Protein AF-A0A7K0DE30-F1 (afdb_monomer_lite)

Foldseek 3Di:
DVVVCQLPPPVDLLSQLVNLLVVLLVLVVQLVVQVCQQPVDPPRDNVSNVVSVVSNVVSLVSNLVSLVVLCVVLVDDPVLSVQSNVCSVDHSSSVVSSVVCQDVCSSPPSHDD

Sequence (113 aa):
MERMGEIFDVSTLAKRVRLFGILEVGGWVLLFIGMYFKHGVTPPVEWPLMVFGMVHGLIFVAYAFSLLMAWREFEWPARTILLGLVSSVIPFTSFFFERWAIRSGQLGELSPA

pLDDT: mean 89.43, std 11.1, range [48.97, 96.81]

Radius of gyration: 15.81 Å; chains: 1; bounding box: 36×26×43 Å

Organism: NCBI:txid2585198

Secondary structure (DSSP, 8-state):
-HHHHHHT--SSHHHHHHHHHHHHHHHHHHHHHHHHHHHSSSS---HHHHHHHHHHHHHHHHHHHHHHHHHHHTT--HHHHHHHHHHTTSTTHHHHHHHHHHHTTTTGGGS--

InterPro domains:
  IPR023845 Domain of unknown function DUF3817, transmembrane [PF12823] (15-101)
  IPR023845 Domain of unknown function DUF3817, transmembrane [TIGR03954] (18-101)

Structure (mmCIF, N/CA/C/O backbone):
data_AF-A0A7K0DE30-F1
#
_entry.id   AF-A0A7K0DE30-F1
#
loop_
_atom_site.group_PDB
_atom_site.id
_atom_site.type_symbol
_atom_site.label_atom_id
_atom_site.label_alt_id
_atom_site.label_comp_id
_atom_site.label_asym_id
_atom_site.label_entity_id
_atom_site.label_seq_id
_atom_site.pdbx_PDB_ins_code
_atom_site.Cartn_x
_atom_site.Cartn_y
_atom_site.Cartn_z
_atom_site.occupancy
_atom_site.B_iso_or_equiv
_atom_site.auth_seq_id
_atom_site.auth_comp_id
_atom_site.auth_asym_id
_atom_site.auth_atom_id
_atom_site.pdbx_PDB_model_num
ATOM 1 N N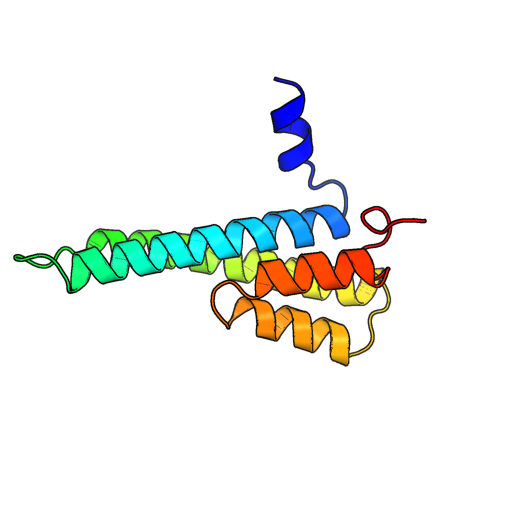 . MET A 1 1 ? 14.103 14.892 12.257 1.00 48.97 1 MET A N 1
ATOM 2 C CA . MET A 1 1 ? 14.432 13.491 12.599 1.00 48.97 1 MET A CA 1
ATOM 3 C C . MET A 1 1 ? 13.245 12.768 13.248 1.00 48.97 1 MET A C 1
ATOM 5 O O . MET A 1 1 ? 13.066 11.596 12.962 1.00 48.97 1 MET A O 1
ATOM 9 N N . GLU A 1 2 ? 12.366 13.460 13.990 1.00 51.75 2 GLU A N 1
ATOM 10 C CA . GLU A 1 2 ? 11.132 12.887 14.582 1.00 51.75 2 GLU A CA 1
ATOM 11 C C . GLU A 1 2 ? 10.128 12.313 13.560 1.00 51.75 2 GLU A C 1
ATOM 13 O O . GLU A 1 2 ? 9.559 11.253 13.780 1.00 51.75 2 GLU A O 1
ATOM 18 N N . ARG A 1 3 ? 9.974 12.941 12.385 1.00 53.81 3 ARG A N 1
ATOM 19 C CA . ARG A 1 3 ? 8.986 12.529 11.364 1.00 53.81 3 ARG A CA 1
ATOM 20 C C . ARG A 1 3 ? 9.290 11.194 10.668 1.00 53.81 3 ARG A C 1
ATOM 22 O O . ARG A 1 3 ? 8.391 10.586 10.107 1.00 53.81 3 ARG A O 1
ATOM 29 N N . MET A 1 4 ? 10.546 10.739 10.673 1.00 49.75 4 MET A N 1
ATOM 30 C CA . MET A 1 4 ? 10.901 9.422 10.119 1.00 49.75 4 MET A CA 1
ATOM 31 C C . MET A 1 4 ? 10.537 8.292 11.089 1.00 49.75 4 MET A C 1
ATOM 33 O O . MET A 1 4 ? 10.243 7.191 10.636 1.00 49.75 4 MET A O 1
ATOM 37 N N . GLY A 1 5 ? 10.511 8.570 12.398 1.00 51.94 5 GLY A N 1
ATOM 38 C CA . GLY A 1 5 ? 10.141 7.591 13.421 1.00 51.94 5 GLY A CA 1
ATOM 39 C C . GLY A 1 5 ? 8.678 7.160 13.336 1.00 51.94 5 GLY A C 1
ATOM 40 O O . GLY A 1 5 ? 8.392 5.987 13.532 1.00 51.94 5 GLY A O 1
ATOM 41 N N . GLU A 1 6 ? 7.769 8.064 12.955 1.00 59.69 6 GLU A N 1
ATOM 42 C CA . GLU A 1 6 ? 6.341 7.739 12.799 1.00 59.69 6 GLU A CA 1
ATOM 43 C C . GLU A 1 6 ? 6.045 6.805 11.617 1.00 59.69 6 GLU A C 1
ATOM 45 O O . GLU A 1 6 ? 5.139 5.982 11.698 1.00 59.69 6 GLU A O 1
ATOM 50 N N . ILE A 1 7 ? 6.785 6.914 10.507 1.00 57.00 7 ILE A N 1
ATOM 51 C CA . ILE A 1 7 ? 6.500 6.123 9.293 1.00 57.00 7 ILE A CA 1
ATOM 52 C C . ILE A 1 7 ? 6.918 4.659 9.493 1.00 57.00 7 ILE A C 1
ATOM 54 O O . ILE A 1 7 ? 6.262 3.751 8.991 1.00 57.00 7 ILE A O 1
ATOM 58 N N . PHE A 1 8 ? 7.994 4.430 10.249 1.00 62.75 8 PHE A N 1
ATOM 59 C CA . PHE A 1 8 ? 8.486 3.094 10.595 1.00 62.75 8 PHE A CA 1
ATOM 60 C C . PHE A 1 8 ? 7.961 2.589 11.944 1.00 62.75 8 PHE A C 1
ATOM 62 O O . PHE A 1 8 ? 8.446 1.575 12.451 1.00 62.75 8 PHE A O 1
ATOM 69 N N . ASP A 1 9 ? 6.968 3.262 12.527 1.00 69.69 9 ASP A N 1
ATOM 70 C CA . ASP A 1 9 ? 6.322 2.799 13.745 1.00 69.69 9 ASP A CA 1
ATOM 71 C C . ASP A 1 9 ? 5.444 1.576 13.440 1.00 69.69 9 ASP A C 1
ATOM 73 O O . ASP A 1 9 ? 4.296 1.675 13.020 1.00 69.69 9 ASP A O 1
ATOM 77 N N . VAL A 1 10 ? 6.010 0.389 13.643 1.00 76.12 10 VAL A N 1
ATOM 78 C CA . VAL A 1 10 ? 5.350 -0.913 13.448 1.00 76.12 10 VAL A CA 1
ATOM 79 C C . VAL A 1 10 ? 4.845 -1.511 14.763 1.00 76.12 10 VAL A C 1
ATOM 81 O O . VAL A 1 10 ? 4.691 -2.734 14.879 1.00 76.12 10 VAL A O 1
ATOM 84 N N . SER A 1 11 ? 4.611 -0.663 15.768 1.00 82.81 11 SER A N 1
ATOM 85 C CA . SER A 1 11 ? 4.115 -1.076 17.085 1.00 82.81 11 SER A CA 1
ATOM 86 C C . SER A 1 11 ? 2.763 -1.785 17.013 1.00 82.81 11 SER A C 1
ATOM 88 O O . SER A 1 11 ? 2.527 -2.711 17.785 1.00 82.81 11 SER A O 1
ATOM 90 N N . THR A 1 12 ? 1.911 -1.420 16.052 1.00 89.69 12 THR A N 1
ATOM 91 C CA . THR A 1 12 ? 0.555 -1.965 15.918 1.00 89.69 12 THR A CA 1
ATOM 92 C C . THR A 1 12 ? 0.323 -2.643 14.572 1.00 89.69 12 THR A C 1
ATOM 94 O O . THR A 1 12 ? 0.976 -2.351 13.564 1.00 89.69 12 THR A O 1
ATOM 97 N N . LEU A 1 13 ? -0.646 -3.561 14.537 1.00 90.31 13 LEU A N 1
ATOM 98 C CA . LEU A 1 13 ? -1.051 -4.235 13.302 1.00 90.31 13 LEU A CA 1
ATOM 99 C C . LEU A 1 13 ? -1.645 -3.259 12.281 1.00 90.31 13 LEU A C 1
ATOM 101 O O . LEU A 1 13 ? -1.362 -3.385 11.091 1.00 90.31 13 LEU A O 1
ATOM 105 N N . ALA A 1 14 ? -2.387 -2.248 12.739 1.00 89.31 14 ALA A N 1
ATOM 106 C CA . ALA A 1 14 ? -2.942 -1.215 11.870 1.00 89.31 14 ALA A CA 1
ATOM 107 C C . ALA A 1 14 ? -1.836 -0.466 11.107 1.00 89.31 14 ALA A C 1
ATOM 109 O O . ALA A 1 14 ? -1.894 -0.341 9.880 1.00 89.31 14 ALA A O 1
ATOM 110 N N . LYS A 1 15 ? -0.780 -0.041 11.815 1.00 90.25 15 LYS A N 1
ATOM 111 C CA . LYS A 1 15 ? 0.370 0.638 11.205 1.00 90.25 15 LYS A CA 1
ATOM 112 C C . LYS A 1 15 ? 1.165 -0.272 10.273 1.00 90.25 15 LYS A C 1
ATOM 114 O O . LYS A 1 15 ? 1.591 0.186 9.219 1.00 90.25 15 LYS A O 1
ATOM 119 N N . ARG A 1 16 ? 1.310 -1.564 10.593 1.00 92.19 16 ARG A N 1
ATOM 120 C CA . ARG A 1 16 ? 1.963 -2.544 9.700 1.00 92.19 16 ARG A CA 1
ATOM 121 C C . ARG A 1 16 ? 1.212 -2.717 8.386 1.00 92.19 16 ARG A C 1
ATOM 123 O O . ARG A 1 16 ? 1.833 -2.636 7.330 1.00 92.19 16 ARG A O 1
ATOM 130 N N . VAL A 1 17 ? -0.109 -2.912 8.438 1.00 92.19 17 VAL A N 1
ATOM 131 C CA . VAL A 1 17 ? -0.949 -3.019 7.231 1.00 92.19 17 VAL A CA 1
ATOM 132 C C . VAL A 1 17 ? -0.798 -1.763 6.374 1.00 92.19 17 VAL A C 1
ATOM 134 O O . VAL A 1 17 ? -0.571 -1.864 5.172 1.00 92.19 17 VAL A O 1
ATOM 137 N N . ARG A 1 18 ? -0.832 -0.580 6.990 1.00 92.31 18 ARG A N 1
ATOM 138 C CA . ARG A 1 18 ? -0.608 0.693 6.302 1.00 92.31 18 ARG A CA 1
ATOM 139 C C . ARG A 1 18 ? 0.784 0.802 5.672 1.00 92.31 18 ARG A C 1
ATOM 141 O O . ARG A 1 18 ? 0.897 1.070 4.481 1.00 92.31 18 ARG A O 1
ATOM 148 N N . LEU A 1 19 ? 1.841 0.567 6.446 1.00 92.56 19 LEU A N 1
ATOM 149 C CA . LEU A 1 19 ? 3.221 0.675 5.974 1.00 92.56 19 LEU A CA 1
ATOM 150 C C . LEU A 1 19 ? 3.479 -0.266 4.796 1.00 92.56 19 LEU A C 1
ATOM 152 O O . LEU A 1 19 ? 3.956 0.173 3.751 1.00 92.56 19 LEU A O 1
ATOM 156 N N . PHE A 1 20 ? 3.143 -1.548 4.943 1.00 93.75 20 PHE A N 1
ATOM 157 C CA . PHE A 1 20 ? 3.378 -2.523 3.884 1.00 93.75 20 PHE A CA 1
ATOM 158 C C . PHE A 1 20 ? 2.470 -2.298 2.671 1.00 93.75 20 PHE A C 1
ATOM 160 O O . PHE A 1 20 ? 2.931 -2.515 1.557 1.00 93.75 20 PHE A O 1
ATOM 167 N N . GLY A 1 21 ? 1.249 -1.781 2.849 1.00 92.06 21 GLY A N 1
ATOM 168 C CA . GLY A 1 21 ? 0.393 -1.361 1.735 1.00 92.06 21 GLY A CA 1
ATOM 169 C C . GLY A 1 21 ? 1.013 -0.223 0.914 1.00 92.06 21 GLY A C 1
ATOM 170 O O . GLY A 1 21 ? 1.052 -0.288 -0.311 1.00 92.06 21 GLY A O 1
ATOM 171 N N . ILE A 1 22 ? 1.592 0.787 1.572 1.00 92.06 22 ILE A N 1
ATOM 172 C CA . ILE A 1 22 ? 2.311 1.879 0.890 1.00 92.06 22 ILE A CA 1
ATOM 173 C C . ILE A 1 22 ? 3.587 1.367 0.209 1.00 92.06 22 ILE A C 1
ATOM 175 O O . ILE A 1 22 ? 3.898 1.764 -0.915 1.00 92.06 22 ILE A O 1
ATOM 179 N N . LEU A 1 23 ? 4.339 0.482 0.869 1.00 93.81 23 LEU A N 1
ATOM 180 C CA . LEU A 1 23 ? 5.531 -0.125 0.276 1.00 93.81 23 LEU A CA 1
ATOM 181 C C . LEU A 1 23 ? 5.185 -0.991 -0.939 1.00 93.81 23 LEU A C 1
ATOM 183 O O . LEU A 1 23 ? 5.971 -1.045 -1.881 1.00 93.81 23 LEU A O 1
ATOM 187 N N . GLU A 1 24 ? 4.025 -1.645 -0.946 1.00 95.00 24 GLU A N 1
ATOM 188 C CA . GLU A 1 24 ? 3.569 -2.501 -2.042 1.00 95.00 24 GLU A CA 1
ATOM 189 C C . GLU A 1 24 ? 3.342 -1.691 -3.328 1.00 95.00 24 GLU A C 1
ATOM 191 O O . GLU A 1 24 ? 3.839 -2.083 -4.388 1.00 95.00 24 GLU A O 1
ATOM 196 N N . VAL A 1 25 ? 2.763 -0.488 -3.211 1.00 93.69 25 VAL A N 1
ATOM 197 C CA . VAL A 1 25 ? 2.688 0.505 -4.300 1.00 93.69 25 VAL A CA 1
ATOM 198 C C . VAL A 1 25 ? 4.076 0.823 -4.851 1.00 93.69 25 VAL A C 1
ATOM 200 O O . VAL A 1 25 ? 4.285 0.800 -6.064 1.00 93.69 25 VAL A O 1
ATOM 203 N N . GLY A 1 26 ? 5.041 1.098 -3.968 1.00 93.44 26 GLY A N 1
ATOM 204 C CA . GLY A 1 26 ? 6.432 1.339 -4.358 1.00 93.44 26 GLY A CA 1
ATOM 205 C C . GLY A 1 26 ? 7.065 0.127 -5.048 1.00 93.44 26 GLY A C 1
ATOM 206 O O . GLY A 1 26 ? 7.760 0.279 -6.051 1.00 93.44 26 GLY A O 1
ATOM 207 N N . GLY A 1 27 ? 6.771 -1.081 -4.566 1.00 94.00 27 GLY A N 1
ATOM 208 C CA . GLY A 1 27 ? 7.203 -2.337 -5.173 1.00 94.00 27 GLY A CA 1
ATOM 209 C C . GLY A 1 27 ? 6.685 -2.508 -6.603 1.00 94.00 27 GLY A C 1
ATOM 210 O O . GLY A 1 27 ? 7.466 -2.857 -7.484 1.00 94.00 27 GLY A O 1
ATOM 211 N N . TRP A 1 28 ? 5.415 -2.185 -6.872 1.00 95.81 28 TRP A N 1
ATOM 212 C CA . TRP A 1 28 ? 4.874 -2.183 -8.238 1.00 95.81 28 TRP A CA 1
ATOM 213 C C . TRP A 1 28 ? 5.569 -1.176 -9.151 1.00 95.81 28 TRP A C 1
ATOM 215 O O . TRP A 1 28 ? 5.877 -1.503 -10.297 1.00 95.81 28 TRP A O 1
ATOM 225 N N . VAL A 1 29 ? 5.868 0.027 -8.648 1.00 96.00 29 VAL A N 1
ATOM 226 C CA . VAL A 1 29 ? 6.649 1.016 -9.409 1.00 96.00 29 VAL A CA 1
ATOM 227 C C . VAL A 1 29 ? 8.021 0.446 -9.773 1.00 96.00 29 VAL A C 1
ATOM 229 O O . VAL A 1 29 ? 8.422 0.525 -10.933 1.00 96.00 29 VAL A O 1
ATOM 232 N N . LEU A 1 30 ? 8.719 -0.184 -8.822 1.00 94.44 30 LEU A N 1
ATOM 233 C CA . LEU A 1 30 ? 10.006 -0.835 -9.082 1.00 94.44 30 LEU A CA 1
ATOM 234 C C . LEU A 1 30 ? 9.880 -1.952 -10.127 1.00 94.44 30 LEU A C 1
ATOM 236 O O . LEU A 1 30 ? 10.701 -2.021 -11.039 1.00 94.44 30 LEU A O 1
ATOM 240 N N . LEU A 1 31 ? 8.838 -2.787 -10.063 1.00 95.12 31 LEU A N 1
ATOM 241 C CA . LEU A 1 31 ? 8.601 -3.817 -11.079 1.00 95.12 31 LEU A CA 1
ATOM 242 C C . LEU A 1 31 ? 8.383 -3.226 -12.471 1.00 95.12 31 LEU A C 1
ATOM 244 O O . LEU A 1 31 ? 8.968 -3.726 -13.431 1.00 95.12 31 LEU A O 1
ATOM 248 N N . PHE A 1 32 ? 7.605 -2.148 -12.595 1.00 95.88 32 PHE A N 1
ATOM 249 C CA . PHE A 1 32 ? 7.419 -1.480 -13.883 1.00 95.88 32 PHE A CA 1
ATOM 250 C C . PHE A 1 32 ? 8.713 -0.866 -14.414 1.00 95.88 32 PHE A C 1
ATOM 252 O O . PHE A 1 32 ? 8.989 -0.978 -15.609 1.00 95.88 32 PHE A O 1
ATOM 259 N N . ILE A 1 33 ? 9.553 -0.304 -13.540 1.00 94.81 33 ILE A N 1
ATOM 260 C CA . ILE A 1 33 ? 1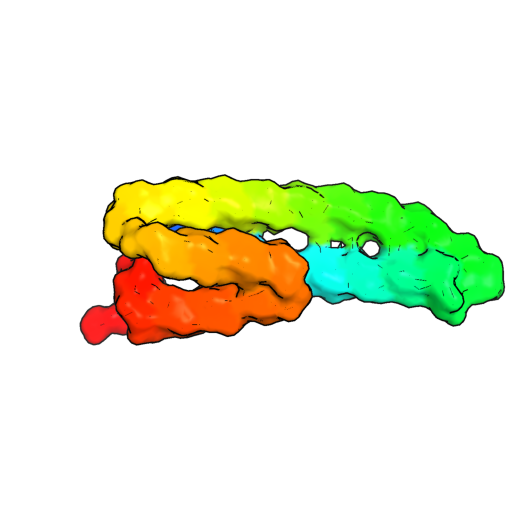0.898 0.146 -13.917 1.00 94.81 33 ILE A CA 1
ATOM 261 C C . ILE A 1 33 ? 11.730 -1.046 -14.417 1.00 94.81 33 ILE A C 1
ATOM 263 O O . ILE A 1 33 ? 12.339 -0.969 -15.482 1.00 94.81 33 ILE A O 1
ATOM 267 N N . GLY A 1 34 ? 11.717 -2.176 -13.706 1.00 94.12 34 GLY A N 1
ATOM 268 C CA . GLY A 1 34 ? 12.408 -3.399 -14.124 1.00 94.12 34 GLY A CA 1
ATOM 269 C C . GLY A 1 34 ? 11.923 -3.923 -15.478 1.00 94.12 34 GLY A C 1
ATOM 270 O O . GLY A 1 34 ? 12.729 -4.285 -16.334 1.00 94.12 34 GLY A O 1
ATOM 271 N N . MET A 1 35 ? 10.610 -3.902 -15.716 1.00 95.31 35 MET A N 1
ATOM 272 C CA . MET A 1 35 ? 10.018 -4.267 -17.004 1.00 95.31 35 MET A CA 1
ATOM 273 C C . MET A 1 35 ? 10.452 -3.326 -18.127 1.00 95.31 35 MET A C 1
ATOM 275 O O . M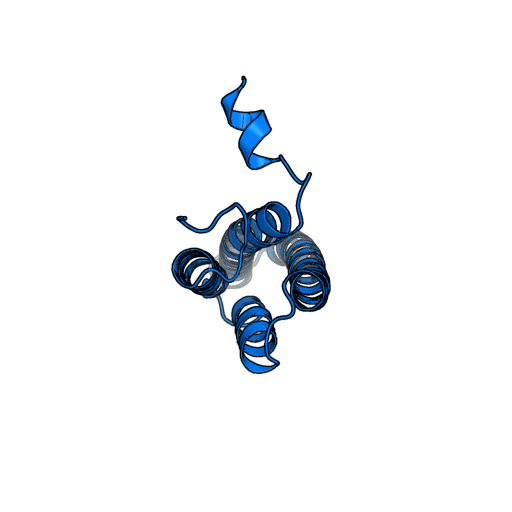ET A 1 35 ? 10.720 -3.806 -19.231 1.00 95.31 35 MET A O 1
ATOM 279 N N . TYR A 1 36 ? 10.550 -2.023 -17.852 1.00 95.56 36 TYR A N 1
ATOM 280 C CA . TYR A 1 36 ? 11.045 -1.040 -18.810 1.00 95.56 36 TYR A CA 1
ATOM 281 C C . TYR A 1 36 ? 12.507 -1.306 -19.187 1.00 95.56 36 TYR A C 1
ATOM 283 O O . TYR A 1 36 ? 12.830 -1.328 -20.367 1.00 95.56 36 TYR A O 1
ATOM 291 N N . PHE A 1 37 ? 13.389 -1.601 -18.229 1.00 94.00 37 PHE A N 1
ATOM 292 C CA . PHE A 1 37 ? 14.781 -1.960 -18.539 1.00 94.00 37 PHE A CA 1
ATOM 293 C C . PHE A 1 37 ? 14.922 -3.300 -19.275 1.00 94.00 37 PHE A C 1
ATOM 295 O O . PHE A 1 37 ? 15.848 -3.486 -20.062 1.00 94.00 37 PHE A O 1
ATOM 302 N N . LYS A 1 38 ? 13.994 -4.236 -19.069 1.00 92.38 38 LYS A N 1
ATOM 303 C CA . LYS A 1 38 ? 14.005 -5.501 -19.807 1.00 92.38 38 LYS A CA 1
ATOM 304 C C . LYS A 1 38 ? 13.520 -5.354 -21.255 1.00 92.38 38 LYS A C 1
ATOM 306 O O . LYS A 1 38 ? 14.060 -6.017 -22.130 1.00 92.38 38 LYS A O 1
ATOM 311 N N . HIS A 1 39 ? 12.506 -4.526 -21.517 1.00 93.81 39 HIS A N 1
ATOM 312 C CA . HIS A 1 39 ? 11.828 -4.504 -22.827 1.00 93.81 39 HIS A CA 1
ATOM 313 C C . HIS A 1 39 ? 11.954 -3.181 -23.597 1.00 93.81 39 HIS A C 1
ATOM 315 O O . HIS A 1 39 ? 11.709 -3.156 -24.797 1.00 93.81 39 HIS A O 1
ATOM 321 N N . GLY A 1 40 ? 12.292 -2.081 -22.926 1.00 92.38 40 GLY A N 1
ATOM 322 C CA . GLY A 1 40 ? 12.301 -0.726 -23.486 1.00 92.38 40 GLY A CA 1
ATOM 323 C C . GLY A 1 40 ? 13.679 -0.198 -23.888 1.00 92.38 40 GLY A C 1
ATOM 324 O O . GLY A 1 40 ? 13.754 0.821 -24.567 1.00 92.38 40 GLY A O 1
ATOM 325 N N . VAL A 1 41 ? 14.768 -0.868 -23.498 1.00 92.06 41 VAL A N 1
ATOM 326 C CA . VAL A 1 41 ? 16.143 -0.473 -23.849 1.00 92.06 41 VAL A CA 1
ATOM 327 C C . VAL A 1 41 ? 16.829 -1.544 -24.693 1.00 92.06 41 VAL A C 1
ATOM 329 O O . VAL A 1 41 ? 16.511 -2.728 -24.606 1.00 92.06 41 VAL A O 1
ATOM 332 N N . THR A 1 42 ? 17.771 -1.121 -25.537 1.00 91.50 42 THR A N 1
ATOM 333 C CA . THR A 1 42 ? 18.600 -2.009 -26.362 1.00 91.50 42 THR A CA 1
ATOM 334 C C . THR A 1 42 ? 20.074 -1.699 -26.085 1.00 91.50 42 THR A C 1
ATOM 336 O O . THR A 1 42 ? 20.491 -0.567 -26.335 1.00 91.50 42 THR A O 1
ATOM 339 N N . PRO A 1 43 ? 20.873 -2.654 -25.577 1.00 89.38 43 PRO A N 1
ATOM 340 C CA . PRO A 1 43 ? 20.508 -4.036 -25.249 1.00 89.38 43 PRO A CA 1
ATOM 341 C C . PRO A 1 43 ? 19.595 -4.147 -24.006 1.00 89.38 43 PRO A C 1
ATOM 343 O O . PRO A 1 43 ? 19.653 -3.273 -23.139 1.00 89.38 43 PRO A O 1
ATOM 346 N N . PRO A 1 44 ? 18.779 -5.216 -23.894 1.00 92.19 44 PRO A N 1
ATOM 347 C CA . PRO A 1 44 ? 17.985 -5.502 -22.699 1.00 92.19 44 PRO A CA 1
ATOM 348 C C . PRO A 1 44 ? 18.837 -5.614 -21.435 1.00 92.19 44 PRO A C 1
ATOM 350 O O . PRO A 1 44 ? 19.905 -6.228 -21.449 1.00 92.19 44 PRO A O 1
ATOM 353 N N . VAL A 1 45 ? 18.336 -5.079 -20.320 1.00 94.00 45 VAL A N 1
ATOM 354 C CA . VAL A 1 45 ? 18.989 -5.182 -19.009 1.00 94.00 45 VAL A CA 1
ATOM 355 C C . VAL A 1 45 ? 18.055 -5.903 -18.035 1.00 94.00 45 VAL A C 1
ATOM 357 O O . VAL A 1 45 ? 17.032 -5.362 -17.621 1.00 94.00 45 VAL A O 1
ATOM 360 N N . GLU A 1 46 ? 18.399 -7.138 -17.658 1.00 93.00 46 GLU A N 1
ATOM 361 C CA . GLU A 1 46 ? 17.501 -8.017 -16.886 1.00 93.00 46 GLU A CA 1
ATOM 362 C C . GLU A 1 46 ? 17.657 -7.915 -15.366 1.00 93.00 46 GLU A C 1
ATOM 364 O O . GLU A 1 46 ? 16.683 -8.089 -14.629 1.00 93.00 46 GLU A O 1
ATOM 369 N N . TRP A 1 47 ? 18.863 -7.605 -14.881 1.00 93.81 47 TRP A N 1
ATOM 370 C CA . TRP A 1 47 ? 19.152 -7.588 -13.445 1.00 93.81 47 TRP A CA 1
ATOM 371 C C . TRP A 1 47 ? 18.214 -6.678 -12.617 1.00 93.81 47 TRP A C 1
ATOM 373 O O . TRP A 1 47 ? 17.852 -7.098 -11.514 1.00 93.81 47 TRP A O 1
ATOM 383 N N . PRO A 1 48 ? 17.742 -5.497 -13.094 1.00 93.75 48 PRO A N 1
ATOM 384 C CA . PRO A 1 48 ? 16.841 -4.651 -12.318 1.00 93.75 48 PRO A CA 1
ATOM 385 C C . PRO A 1 48 ? 15.511 -5.352 -12.059 1.00 93.75 48 PRO A C 1
ATOM 387 O O . PRO A 1 48 ? 15.020 -5.328 -10.936 1.00 93.75 48 PRO A O 1
ATOM 390 N N . LEU A 1 49 ? 14.956 -6.045 -13.061 1.00 95.25 49 LEU A N 1
ATOM 391 C CA . LEU A 1 49 ? 13.721 -6.811 -12.897 1.00 95.25 49 LEU A CA 1
ATOM 392 C C . LEU A 1 49 ? 13.880 -7.919 -11.852 1.00 95.25 49 LEU A C 1
ATOM 394 O O . LEU A 1 49 ? 12.960 -8.144 -11.073 1.00 95.25 49 LEU A O 1
ATOM 398 N N . MET A 1 50 ? 15.034 -8.587 -11.805 1.00 94.56 50 MET A N 1
ATOM 399 C CA . MET A 1 50 ? 15.292 -9.641 -10.818 1.00 94.56 50 MET A CA 1
ATOM 400 C C . MET A 1 50 ? 15.342 -9.075 -9.394 1.00 94.56 50 MET A C 1
ATOM 402 O O . MET A 1 50 ? 14.655 -9.577 -8.506 1.00 94.56 50 MET A O 1
ATOM 406 N N . VAL A 1 51 ? 16.105 -7.998 -9.183 1.00 96.19 51 VAL A N 1
ATOM 407 C CA . VAL A 1 51 ? 16.250 -7.365 -7.862 1.00 96.19 51 VAL A CA 1
ATOM 408 C C . VAL A 1 51 ? 14.928 -6.754 -7.399 1.00 96.19 51 VAL A C 1
ATOM 410 O O . VAL A 1 51 ? 14.488 -7.004 -6.278 1.00 96.19 51 VAL A O 1
ATOM 413 N N . PHE A 1 52 ? 14.253 -5.997 -8.265 1.00 96.31 52 PHE A N 1
ATOM 414 C CA . PHE A 1 52 ? 12.956 -5.395 -7.957 1.00 96.31 52 PHE A CA 1
ATOM 415 C C . PHE A 1 52 ? 11.868 -6.455 -7.757 1.00 96.31 52 PHE A C 1
ATOM 417 O O . PHE A 1 52 ? 11.045 -6.309 -6.858 1.00 96.31 52 PHE A O 1
ATOM 424 N N . GLY A 1 53 ? 11.934 -7.553 -8.517 1.00 94.31 53 GLY A N 1
ATOM 425 C CA . GLY A 1 53 ? 11.173 -8.788 -8.320 1.00 94.31 53 GLY A CA 1
ATOM 426 C C . GLY A 1 53 ? 11.239 -9.298 -6.889 1.00 94.31 53 GLY A C 1
ATOM 427 O O . GLY A 1 53 ? 10.215 -9.449 -6.224 1.00 94.31 53 GLY A O 1
ATOM 428 N N . MET A 1 54 ? 12.457 -9.523 -6.400 1.00 96.81 54 MET A N 1
ATOM 429 C CA . MET A 1 54 ? 12.694 -10.025 -5.048 1.00 96.81 54 MET A CA 1
ATOM 430 C C . MET A 1 54 ? 12.227 -9.040 -3.972 1.00 96.81 54 MET A C 1
ATOM 432 O O . MET A 1 54 ? 11.574 -9.447 -3.011 1.00 96.81 54 MET A O 1
ATOM 436 N N . VAL A 1 55 ? 12.525 -7.746 -4.141 1.00 96.50 55 VAL A N 1
ATOM 437 C CA . VAL A 1 55 ? 12.117 -6.697 -3.193 1.00 96.50 55 VAL A CA 1
ATOM 438 C C . VAL A 1 55 ? 10.594 -6.606 -3.103 1.00 96.50 55 VAL A C 1
ATOM 440 O O . VAL A 1 55 ? 10.047 -6.640 -2.001 1.00 96.50 55 VAL A O 1
ATOM 443 N N . HIS A 1 56 ? 9.897 -6.545 -4.240 1.00 95.12 56 HIS A N 1
ATOM 444 C CA . HIS A 1 56 ? 8.437 -6.519 -4.262 1.00 95.12 56 HIS A CA 1
ATOM 445 C C . HIS A 1 56 ? 7.843 -7.798 -3.660 1.00 95.12 56 HIS A C 1
ATOM 447 O O . HIS A 1 56 ? 6.940 -7.708 -2.835 1.00 95.12 56 HIS A O 1
ATOM 453 N N . GLY A 1 57 ? 8.383 -8.975 -3.996 1.00 95.19 57 GLY A N 1
ATOM 454 C CA . GLY A 1 57 ? 7.923 -10.247 -3.436 1.00 95.19 57 GLY A CA 1
ATOM 455 C C . GLY A 1 57 ? 8.017 -10.302 -1.907 1.00 95.19 57 GLY A C 1
ATOM 456 O O . GLY A 1 57 ? 7.083 -10.756 -1.247 1.00 95.19 57 GLY A O 1
ATOM 457 N N . LEU A 1 58 ? 9.100 -9.780 -1.322 1.00 96.81 58 LEU A N 1
ATOM 458 C CA . LEU A 1 58 ? 9.244 -9.699 0.135 1.00 96.81 58 LEU A CA 1
ATOM 459 C C . LEU A 1 58 ? 8.196 -8.767 0.762 1.00 96.81 58 LEU A C 1
ATOM 461 O O . LEU A 1 58 ? 7.581 -9.118 1.771 1.00 96.81 58 LEU A O 1
ATOM 465 N N . ILE A 1 59 ? 7.970 -7.601 0.151 1.00 96.06 59 ILE A N 1
ATOM 466 C CA . ILE A 1 59 ? 6.959 -6.634 0.599 1.00 96.06 59 ILE A CA 1
ATOM 467 C C . ILE A 1 59 ? 5.555 -7.243 0.509 1.00 96.06 59 ILE A C 1
ATOM 469 O O . ILE A 1 59 ? 4.785 -7.134 1.460 1.00 96.06 59 ILE A O 1
ATOM 473 N N . PHE A 1 60 ? 5.245 -7.931 -0.592 1.00 95.88 60 PHE A N 1
ATOM 474 C CA . PHE A 1 60 ? 3.977 -8.626 -0.802 1.00 95.88 60 PHE A CA 1
ATOM 475 C C . PHE A 1 60 ? 3.703 -9.644 0.311 1.00 95.88 60 PHE A C 1
ATOM 477 O O . PHE A 1 60 ? 2.629 -9.626 0.911 1.00 95.88 60 PHE A O 1
ATOM 484 N N . VAL A 1 61 ? 4.682 -10.494 0.642 1.00 96.69 61 VAL A N 1
ATOM 485 C CA . VAL A 1 61 ? 4.530 -11.491 1.715 1.00 96.69 61 VAL A CA 1
ATOM 486 C C . VAL A 1 61 ? 4.339 -10.815 3.073 1.00 96.69 61 VAL A C 1
ATOM 488 O O . VAL A 1 61 ? 3.453 -11.211 3.831 1.00 96.69 61 VAL A O 1
ATOM 491 N N . ALA A 1 62 ? 5.119 -9.775 3.380 1.00 95.62 62 ALA A N 1
ATOM 492 C CA . ALA A 1 62 ? 4.986 -9.032 4.632 1.00 95.62 62 ALA A CA 1
ATOM 493 C C . ALA A 1 62 ? 3.613 -8.345 4.760 1.00 95.62 62 ALA A C 1
ATOM 495 O O . ALA A 1 62 ? 3.005 -8.355 5.837 1.00 95.62 62 ALA A O 1
ATOM 496 N N . TYR A 1 63 ? 3.093 -7.801 3.658 1.00 95.25 63 TYR A N 1
ATOM 497 C CA . TYR A 1 63 ? 1.760 -7.211 3.601 1.00 95.25 63 TYR A CA 1
ATOM 498 C C . TYR A 1 63 ? 0.664 -8.263 3.798 1.00 95.25 63 TYR A C 1
ATOM 500 O O . TYR A 1 63 ? -0.170 -8.112 4.690 1.00 95.25 63 TYR A O 1
ATOM 508 N N . ALA A 1 64 ? 0.702 -9.361 3.037 1.00 96.00 64 ALA A N 1
ATOM 509 C CA . ALA A 1 64 ? -0.267 -10.451 3.140 1.00 96.00 64 ALA A CA 1
ATOM 510 C C . ALA A 1 64 ? -0.296 -11.052 4.553 1.00 96.00 64 ALA A C 1
ATOM 512 O O . ALA A 1 64 ? -1.364 -11.274 5.122 1.00 96.00 64 ALA A O 1
ATOM 513 N N . PHE A 1 65 ? 0.872 -11.245 5.164 1.00 96.50 65 PHE A N 1
ATOM 514 C CA . PHE A 1 65 ? 0.970 -11.717 6.540 1.00 96.50 65 PHE A CA 1
ATOM 515 C C . PHE A 1 65 ? 0.370 -10.720 7.543 1.00 96.50 65 PHE A C 1
ATOM 517 O O . PHE A 1 65 ? -0.380 -11.117 8.435 1.00 96.50 65 PHE A O 1
ATOM 524 N N . SER A 1 66 ? 0.624 -9.421 7.359 1.00 94.81 66 SER A N 1
ATOM 525 C CA . SER A 1 66 ? 0.027 -8.367 8.191 1.00 94.81 66 SER A CA 1
ATOM 526 C C . SER A 1 66 ? -1.498 -8.327 8.061 1.00 94.81 66 SER A C 1
ATOM 528 O O . SER A 1 66 ? -2.186 -8.161 9.065 1.00 94.81 66 SER A O 1
ATOM 530 N N . LEU A 1 67 ? -2.039 -8.541 6.856 1.00 95.56 67 LEU A N 1
ATOM 531 C CA . LEU A 1 67 ? -3.482 -8.652 6.623 1.00 95.56 67 LEU A CA 1
ATOM 532 C C . LEU A 1 67 ? -4.089 -9.863 7.340 1.00 95.56 67 LEU A C 1
ATOM 534 O O . LEU A 1 67 ? -5.149 -9.740 7.946 1.00 95.56 67 LEU A O 1
ATOM 538 N N . LEU A 1 68 ? -3.420 -11.020 7.318 1.00 95.88 68 LEU A N 1
ATOM 539 C CA . LEU A 1 68 ? -3.887 -12.220 8.024 1.00 95.88 68 LEU A CA 1
ATOM 540 C C . LEU A 1 68 ? -3.897 -12.034 9.546 1.00 95.88 68 LEU A C 1
ATOM 542 O O . LEU A 1 68 ? -4.812 -12.508 10.218 1.00 95.88 68 LEU A O 1
ATOM 546 N N . MET A 1 69 ? -2.905 -11.329 10.093 1.00 94.88 69 MET A N 1
ATOM 547 C CA . MET A 1 69 ? -2.888 -10.958 11.510 1.00 94.88 69 MET A CA 1
ATOM 548 C C . MET A 1 69 ? -4.012 -9.970 11.843 1.00 94.88 69 MET A C 1
ATOM 550 O O . MET A 1 69 ? -4.756 -10.189 12.795 1.00 94.88 69 MET A O 1
ATOM 554 N N . ALA A 1 70 ? -4.176 -8.926 11.026 1.00 93.81 70 ALA A N 1
ATOM 555 C CA . ALA A 1 70 ? -5.223 -7.920 11.180 1.00 93.81 70 ALA A CA 1
ATOM 556 C C . ALA A 1 70 ? -6.634 -8.519 11.079 1.00 93.81 70 ALA A C 1
ATOM 558 O O . ALA A 1 70 ? -7.517 -8.115 11.826 1.00 93.81 70 ALA A O 1
ATOM 559 N N . TRP A 1 71 ? -6.836 -9.525 10.221 1.00 94.62 71 TRP A N 1
ATOM 560 C CA . TRP A 1 71 ? -8.105 -10.248 10.125 1.00 94.62 71 TRP A CA 1
ATOM 561 C C . TRP A 1 71 ? -8.529 -10.838 11.471 1.00 94.62 71 TRP A C 1
ATOM 563 O O . TRP A 1 71 ? -9.695 -10.733 11.846 1.00 94.62 71 TRP A O 1
ATOM 573 N N . ARG A 1 72 ? -7.582 -11.434 12.203 1.00 93.62 72 ARG A N 1
ATOM 574 C CA . ARG A 1 72 ? -7.856 -12.029 13.513 1.00 93.62 72 ARG A CA 1
ATOM 575 C C . ARG A 1 72 ? -8.002 -10.982 14.611 1.00 93.62 72 ARG A C 1
ATOM 577 O O . ARG A 1 72 ? -8.894 -11.127 15.431 1.00 93.62 72 ARG A O 1
ATOM 584 N N . GLU A 1 73 ? -7.145 -9.964 14.617 1.00 93.50 73 GLU A N 1
ATOM 585 C CA . GLU A 1 73 ? -7.134 -8.920 15.653 1.00 93.50 73 GLU A CA 1
ATOM 586 C C . GLU A 1 73 ? -8.376 -8.026 15.599 1.00 93.50 73 GLU A C 1
ATOM 588 O O . GLU A 1 73 ? -8.996 -7.747 16.617 1.00 93.50 73 GLU A O 1
ATOM 593 N N . PHE A 1 74 ? -8.750 -7.576 14.402 1.00 93.00 74 PHE A N 1
ATOM 594 C CA . PHE A 1 74 ? -9.882 -6.671 14.199 1.00 93.00 74 PHE A CA 1
ATOM 595 C C . PHE A 1 74 ? -11.181 -7.417 13.864 1.00 93.00 74 PHE A C 1
ATOM 597 O O . PHE A 1 74 ? -12.137 -6.797 13.401 1.00 93.00 74 PHE A O 1
ATOM 604 N N . GLU A 1 75 ? -11.190 -8.744 14.039 1.00 92.75 75 GLU A N 1
ATOM 605 C CA . GLU A 1 75 ? -12.329 -9.637 13.786 1.00 92.75 75 GLU A CA 1
ATOM 606 C C . GLU A 1 75 ? -13.014 -9.380 12.433 1.00 92.75 75 GLU A C 1
ATOM 608 O O . GLU A 1 75 ? -14.242 -9.367 12.304 1.00 92.75 75 GLU A O 1
ATOM 613 N N . TRP A 1 76 ? -12.213 -9.141 11.392 1.00 94.31 76 TRP A N 1
ATOM 614 C CA . TRP A 1 76 ? -12.761 -8.749 10.102 1.00 94.31 76 TRP A CA 1
ATOM 615 C C . TRP A 1 76 ? -13.648 -9.854 9.501 1.00 94.31 76 TRP A C 1
ATOM 617 O O . TRP A 1 76 ? -13.312 -11.043 9.557 1.00 94.31 76 TRP A O 1
ATOM 627 N N . PRO A 1 77 ? -14.751 -9.499 8.820 1.00 94.62 77 PRO A N 1
ATOM 628 C CA . PRO A 1 77 ? -15.492 -10.473 8.035 1.00 94.62 77 PRO A CA 1
ATOM 629 C C . PRO A 1 77 ? -14.630 -10.977 6.869 1.00 94.62 77 PRO A C 1
ATOM 631 O O . PRO A 1 77 ? -13.783 -10.252 6.339 1.00 94.62 77 PRO A O 1
ATOM 634 N N . ALA A 1 78 ? -14.908 -12.196 6.390 1.00 93.69 78 ALA A N 1
ATOM 635 C CA . ALA A 1 78 ? -14.174 -12.827 5.283 1.00 93.69 78 ALA A CA 1
ATOM 636 C C . ALA A 1 78 ? -14.061 -11.930 4.030 1.00 93.69 78 ALA A C 1
ATOM 638 O O . ALA A 1 78 ? -13.069 -11.972 3.305 1.00 93.69 78 ALA A O 1
ATOM 639 N N . ARG A 1 79 ? -15.057 -11.065 3.799 1.00 94.44 79 ARG A N 1
ATOM 640 C CA . ARG A 1 79 ? -15.045 -10.081 2.712 1.00 94.44 79 ARG A CA 1
ATOM 641 C C . ARG A 1 79 ? -13.890 -9.081 2.832 1.00 94.44 79 ARG A C 1
ATOM 643 O O . ARG A 1 79 ? -13.272 -8.775 1.821 1.00 94.44 79 ARG A O 1
ATOM 650 N N . THR A 1 80 ? -13.599 -8.568 4.025 1.00 94.44 80 THR A N 1
ATOM 651 C CA . THR A 1 80 ? -12.559 -7.547 4.227 1.00 94.44 80 THR A CA 1
ATOM 652 C C . THR A 1 80 ? -11.167 -8.130 3.999 1.00 94.44 80 THR A C 1
ATOM 654 O O . THR A 1 80 ? -10.377 -7.530 3.274 1.00 94.44 80 THR A O 1
ATOM 657 N N . ILE A 1 81 ? -10.876 -9.321 4.537 1.00 95.81 81 ILE A N 1
ATOM 658 C CA . ILE A 1 81 ? -9.588 -9.985 4.283 1.00 95.81 81 ILE A CA 1
ATOM 659 C C . ILE A 1 81 ? -9.433 -10.356 2.805 1.00 95.81 81 ILE A C 1
ATOM 661 O O . ILE A 1 81 ? -8.363 -10.152 2.238 1.00 95.81 81 ILE A O 1
ATOM 665 N N . LEU A 1 82 ? -10.505 -10.807 2.143 1.00 95.56 82 LEU A N 1
ATOM 666 C CA . LEU A 1 82 ? -10.471 -11.078 0.707 1.00 95.56 82 LEU A CA 1
ATOM 667 C C . LEU A 1 82 ? -10.172 -9.808 -0.098 1.00 95.56 82 LEU A C 1
ATOM 669 O O . LEU A 1 82 ? -9.327 -9.846 -0.986 1.00 95.56 82 LEU A O 1
ATOM 673 N N . LEU A 1 83 ? -10.815 -8.682 0.228 1.00 94.56 83 LEU A N 1
ATOM 674 C CA . LEU A 1 83 ? -10.518 -7.392 -0.400 1.00 94.56 83 LEU A CA 1
ATOM 675 C C . LEU A 1 83 ? -9.058 -6.979 -0.172 1.00 94.56 83 LEU A C 1
ATOM 677 O O . LEU A 1 83 ? -8.416 -6.520 -1.112 1.00 94.56 83 LEU A O 1
ATOM 681 N N . GLY A 1 84 ? -8.522 -7.196 1.032 1.00 93.50 84 GLY A N 1
ATOM 682 C CA . GLY A 1 84 ? -7.121 -6.919 1.350 1.00 93.50 84 GLY A CA 1
ATOM 683 C C . GLY A 1 84 ? -6.152 -7.763 0.523 1.00 93.50 84 GLY A C 1
ATOM 684 O O . GLY A 1 84 ? -5.250 -7.219 -0.108 1.00 93.50 84 GLY A O 1
ATOM 685 N N . LEU A 1 85 ? -6.360 -9.079 0.458 1.00 94.62 85 LEU A N 1
ATOM 686 C CA . LEU A 1 85 ? -5.501 -9.987 -0.312 1.00 94.62 85 LEU A CA 1
ATOM 687 C C . LEU A 1 85 ? -5.616 -9.761 -1.824 1.00 94.62 85 LEU A C 1
ATOM 689 O O . LEU A 1 85 ? -4.622 -9.812 -2.537 1.00 94.62 85 LEU A O 1
ATOM 693 N N . VAL A 1 86 ? -6.813 -9.468 -2.335 1.00 95.06 86 VAL A N 1
ATOM 694 C CA . VAL A 1 86 ? -6.975 -9.077 -3.744 1.00 95.06 86 VAL A CA 1
ATOM 695 C C . VAL A 1 86 ? -6.235 -7.768 -4.014 1.00 95.06 86 VAL A C 1
ATOM 697 O O . VAL A 1 86 ? -5.600 -7.628 -5.061 1.00 95.06 86 VAL A O 1
ATOM 700 N N . SER A 1 87 ? -6.249 -6.839 -3.052 1.00 93.25 87 SER A N 1
ATOM 701 C CA . SER A 1 87 ? -5.573 -5.554 -3.206 1.00 93.25 87 SER A CA 1
ATOM 702 C C . SER A 1 87 ? -4.045 -5.648 -3.286 1.00 93.25 87 SER A C 1
ATOM 704 O O . SER A 1 87 ? -3.406 -4.741 -3.808 1.00 93.25 87 SER A O 1
ATOM 706 N N . SER A 1 88 ? -3.456 -6.747 -2.800 1.00 90.06 88 SER A N 1
ATOM 707 C CA . SER A 1 88 ? -2.013 -6.993 -2.899 1.00 90.06 88 SER A CA 1
ATOM 708 C C . SER A 1 88 ? -1.591 -7.648 -4.216 1.00 90.06 88 SER A C 1
ATOM 710 O O . SER A 1 88 ? -0.405 -7.768 -4.488 1.00 90.06 88 SER A O 1
ATOM 712 N N . VAL A 1 89 ? -2.538 -8.147 -5.017 1.00 91.06 89 VAL A N 1
ATOM 713 C CA . VAL A 1 89 ? -2.252 -8.790 -6.314 1.00 91.06 89 VAL A CA 1
ATOM 714 C C . VAL A 1 89 ? -2.497 -7.822 -7.467 1.00 91.06 89 VAL A C 1
ATOM 716 O O . VAL A 1 89 ? -1.822 -7.894 -8.492 1.00 91.06 89 VAL A O 1
ATOM 719 N N . ILE A 1 90 ? -3.469 -6.919 -7.318 1.00 91.50 90 ILE A N 1
ATOM 720 C CA . ILE A 1 90 ? -3.786 -5.927 -8.343 1.00 91.50 90 ILE A CA 1
ATOM 721 C C . ILE A 1 90 ? -2.932 -4.667 -8.107 1.00 91.50 90 ILE A C 1
ATOM 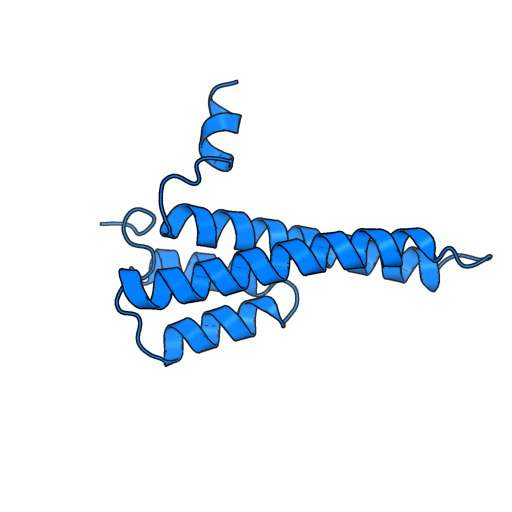723 O O . ILE A 1 90 ? -3.038 -4.059 -7.036 1.00 91.50 90 ILE A O 1
ATOM 727 N N . PRO A 1 91 ? -2.145 -4.213 -9.104 1.00 89.69 91 PRO A N 1
ATOM 728 C CA . PRO A 1 91 ? -1.253 -3.069 -8.954 1.00 89.69 91 PRO A CA 1
ATOM 729 C C . PRO A 1 91 ? -1.943 -1.831 -8.385 1.00 89.69 91 PRO A C 1
ATOM 731 O O . PRO A 1 91 ? -3.019 -1.443 -8.843 1.00 89.69 91 PRO A O 1
ATOM 734 N N . PHE A 1 92 ? -1.293 -1.192 -7.409 1.00 91.94 92 PHE A N 1
ATOM 735 C CA . PHE A 1 92 ? -1.716 0.066 -6.776 1.00 91.94 92 PHE A CA 1
ATOM 736 C C . PHE A 1 92 ? -3.023 0.018 -5.975 1.00 91.94 92 PHE A C 1
ATOM 738 O O . PHE A 1 92 ? -3.434 1.036 -5.412 1.00 91.94 92 PHE A O 1
ATOM 745 N N . THR A 1 93 ? -3.696 -1.131 -5.901 1.00 92.69 93 THR A N 1
ATOM 746 C CA . THR A 1 93 ? -4.998 -1.216 -5.227 1.00 92.69 93 THR A CA 1
ATOM 747 C C . THR A 1 93 ? -4.888 -1.306 -3.707 1.00 92.69 93 THR A C 1
ATOM 749 O O . THR A 1 93 ? -5.806 -0.863 -3.014 1.00 92.69 93 THR A O 1
ATOM 752 N N . SER A 1 94 ? -3.743 -1.747 -3.182 1.00 90.88 94 SER A N 1
ATOM 753 C CA . SER A 1 94 ? -3.372 -1.702 -1.760 1.00 90.88 94 SER A CA 1
ATOM 754 C C . SER A 1 94 ? -3.568 -0.312 -1.129 1.00 90.88 94 SER A C 1
ATOM 756 O O . SER A 1 94 ? -4.101 -0.192 -0.026 1.00 90.88 94 SER A O 1
A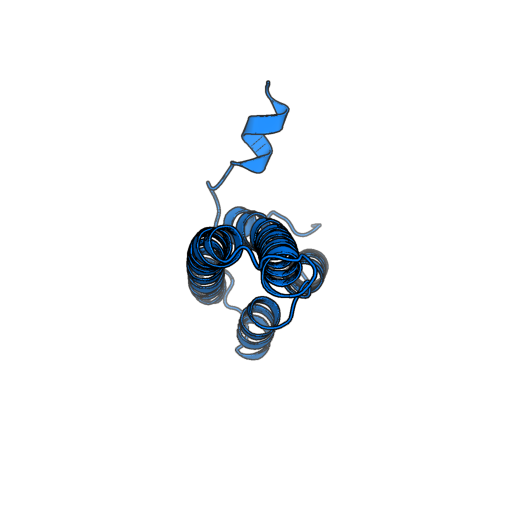TOM 758 N N . PHE A 1 95 ? -3.261 0.762 -1.864 1.00 91.56 95 PHE A N 1
ATOM 759 C CA . PHE A 1 95 ? -3.478 2.156 -1.446 1.00 91.56 95 PHE A CA 1
ATOM 760 C C . PHE A 1 95 ? -4.954 2.539 -1.299 1.00 91.56 95 PHE A C 1
ATOM 762 O O . PHE A 1 95 ? -5.331 3.326 -0.421 1.00 91.56 95 PHE A O 1
ATOM 769 N N . PHE A 1 96 ? -5.804 2.017 -2.185 1.00 91.00 96 PHE A N 1
ATOM 770 C CA . PHE A 1 96 ? -7.246 2.238 -2.116 1.00 91.00 96 PHE A CA 1
ATOM 771 C C . PHE A 1 96 ? -7.858 1.420 -0.982 1.00 91.00 96 PHE A C 1
ATOM 773 O O . PHE A 1 96 ? -8.686 1.953 -0.240 1.00 91.00 96 PHE A O 1
ATOM 780 N N . PHE A 1 97 ? -7.409 0.173 -0.808 1.00 93.56 97 PHE A N 1
ATOM 781 C CA . PHE A 1 97 ? -7.813 -0.673 0.309 1.00 93.56 97 PHE A CA 1
ATOM 782 C C . PHE A 1 97 ? -7.463 -0.028 1.650 1.00 93.56 97 PHE A C 1
ATOM 784 O O . PHE A 1 97 ? -8.348 0.098 2.488 1.00 93.56 97 PHE A O 1
ATOM 791 N N . GLU A 1 98 ? -6.231 0.457 1.837 1.00 92.38 98 GLU A N 1
ATOM 792 C CA . GLU A 1 98 ? -5.814 1.131 3.074 1.00 92.38 98 GLU A CA 1
ATOM 793 C C . GLU A 1 98 ? -6.736 2.313 3.401 1.00 92.38 98 GLU A C 1
ATOM 795 O O . GLU A 1 98 ? -7.273 2.404 4.506 1.00 92.38 98 GLU A O 1
ATOM 800 N N . ARG A 1 99 ? -6.989 3.204 2.432 1.00 90.69 99 ARG A N 1
ATOM 801 C CA . ARG A 1 99 ? -7.884 4.351 2.655 1.00 90.69 99 ARG A CA 1
ATOM 802 C C . ARG A 1 99 ? -9.305 3.940 2.977 1.00 90.69 99 ARG A C 1
ATOM 804 O O . ARG A 1 99 ? -9.954 4.604 3.783 1.00 90.69 99 ARG A O 1
ATOM 811 N N . TRP A 1 100 ? -9.812 2.918 2.301 1.00 93.94 100 TRP A N 1
ATOM 812 C CA . TRP A 1 100 ? -11.141 2.402 2.577 1.00 93.94 100 TRP A CA 1
ATOM 813 C C . TRP A 1 100 ? -11.197 1.780 3.976 1.00 93.94 100 TRP A C 1
ATOM 815 O O . TRP A 1 100 ? -12.113 2.096 4.729 1.00 93.94 100 TRP A O 1
ATOM 825 N N . ALA A 1 101 ? -10.204 0.978 4.358 1.00 91.88 101 ALA A N 1
ATOM 826 C CA . ALA A 1 101 ? -10.127 0.312 5.652 1.00 91.88 101 ALA A CA 1
ATOM 827 C C . ALA A 1 101 ? -10.032 1.324 6.808 1.00 91.88 101 ALA A C 1
ATOM 829 O O . ALA A 1 101 ? -10.751 1.192 7.794 1.00 91.88 101 ALA A O 1
ATOM 830 N N . ILE A 1 102 ? -9.247 2.396 6.648 1.00 91.31 102 ILE A N 1
ATOM 831 C CA . ILE A 1 102 ? -9.205 3.525 7.594 1.00 91.31 102 ILE A CA 1
ATOM 832 C C . ILE A 1 102 ? -10.574 4.211 7.694 1.00 91.31 102 ILE A C 1
ATOM 834 O O . ILE A 1 102 ? -11.072 4.474 8.783 1.00 91.31 102 ILE A O 1
ATOM 838 N N . ARG A 1 103 ? -11.217 4.506 6.558 1.00 90.06 103 ARG A N 1
ATOM 839 C CA . ARG A 1 103 ? -12.510 5.213 6.546 1.00 90.06 103 ARG A CA 1
ATOM 840 C C . ARG A 1 103 ? -13.677 4.392 7.077 1.00 90.06 103 ARG A C 1
ATOM 842 O O . ARG A 1 103 ? -14.664 4.969 7.511 1.00 90.06 103 ARG A O 1
ATOM 849 N N . SER A 1 104 ? -13.588 3.072 6.990 1.00 88.56 104 SER A N 1
ATOM 850 C CA . SER A 1 104 ? -14.642 2.143 7.402 1.00 88.56 104 SER A CA 1
ATOM 851 C C . SER A 1 104 ? -14.447 1.600 8.820 1.00 88.56 104 SER A C 1
ATOM 853 O O . SER A 1 104 ? -15.144 0.664 9.208 1.00 88.56 104 SER A O 1
ATOM 855 N N . GLY A 1 105 ? -13.505 2.157 9.592 1.00 89.81 105 GLY A N 1
ATOM 856 C CA . GLY A 1 105 ? -13.262 1.734 10.973 1.00 89.81 105 GLY A CA 1
ATOM 857 C C . GLY A 1 105 ? -12.500 0.414 11.101 1.00 89.81 105 GLY A C 1
ATOM 858 O O . GLY A 1 105 ? -12.359 -0.110 12.199 1.00 89.81 105 GLY A O 1
ATOM 859 N N . GLN A 1 106 ? -12.020 -0.156 9.994 1.00 89.69 106 GLN A N 1
ATOM 860 C CA . GLN A 1 106 ? -11.420 -1.492 9.979 1.00 89.69 106 GLN A CA 1
ATOM 861 C C . GLN A 1 106 ? -9.996 -1.498 10.554 1.00 89.69 106 GLN A C 1
ATOM 863 O O . GLN A 1 106 ? -9.521 -2.550 10.961 1.00 89.69 106 GLN A O 1
ATOM 868 N N . LEU A 1 107 ? -9.305 -0.353 10.605 1.00 87.88 107 LEU A N 1
ATOM 869 C CA . LEU A 1 107 ? -7.917 -0.253 11.084 1.00 87.88 107 LEU A CA 1
ATOM 870 C C . LEU A 1 107 ? -7.799 0.415 12.461 1.00 87.88 107 LEU A C 1
ATOM 872 O O . LEU A 1 107 ? -6.823 1.119 12.718 1.00 87.88 107 LEU A O 1
ATOM 876 N N . GLY A 1 108 ? -8.790 0.204 13.336 1.00 86.75 108 GLY A N 1
ATOM 877 C CA . GLY A 1 108 ? -8.739 0.574 14.756 1.00 86.75 108 GLY A CA 1
ATOM 878 C C . GLY A 1 108 ? -8.240 2.002 14.982 1.00 86.75 108 GLY A C 1
ATOM 879 O O . GLY A 1 108 ? -8.849 2.946 14.492 1.00 86.75 108 GLY A O 1
ATOM 880 N N . GLU A 1 109 ? -7.089 2.138 15.646 1.00 86.12 109 GLU A N 1
ATOM 881 C CA . GLU A 1 109 ? -6.436 3.414 15.992 1.00 86.12 109 GLU A CA 1
ATOM 882 C C . GLU A 1 109 ? -6.127 4.358 14.816 1.00 86.12 109 GLU A C 1
ATOM 884 O O . GLU A 1 109 ? -5.939 5.553 15.026 1.00 86.12 109 GLU A O 1
ATOM 889 N N . LEU A 1 110 ? -6.046 3.847 13.582 1.00 83.88 110 LEU A N 1
ATOM 890 C CA . LEU A 1 110 ? -5.848 4.684 12.394 1.00 83.88 110 LEU A CA 1
ATOM 891 C C . LEU A 1 110 ? -7.161 5.253 11.854 1.00 83.88 110 LEU A C 1
ATOM 893 O O . LEU A 1 110 ? -7.132 6.154 11.016 1.00 83.88 110 LEU A O 1
ATOM 897 N N . SER A 1 111 ? -8.2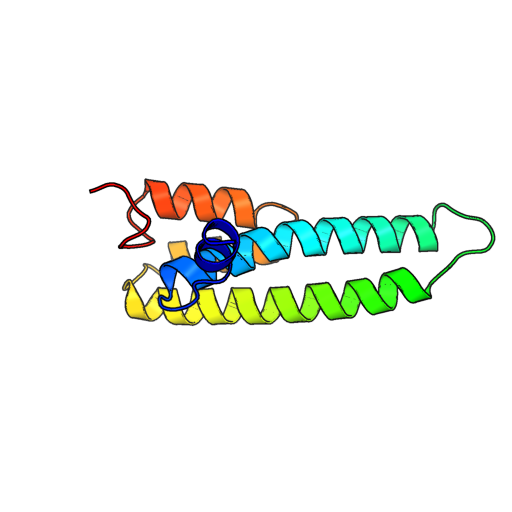93 4.706 12.289 1.00 84.31 111 SER A N 1
ATOM 898 C CA . SER A 1 111 ? -9.620 5.132 11.861 1.00 84.31 111 SER A CA 1
ATOM 899 C C . SER A 1 111 ? -10.084 6.324 12.706 1.00 84.31 111 SER A C 1
ATOM 901 O O . SER A 1 111 ? -9.762 6.386 13.893 1.00 84.31 111 SER A O 1
ATOM 903 N N . PRO A 1 112 ? -10.820 7.289 12.127 1.00 69.81 112 PRO A N 1
ATOM 904 C CA . PRO A 1 112 ? -11.416 8.367 12.909 1.00 69.81 112 PRO A CA 1
ATOM 905 C C . PRO A 1 112 ? -12.397 7.797 13.947 1.00 69.81 112 PRO A C 1
ATOM 907 O O . PRO A 1 112 ? -13.089 6.818 13.659 1.00 69.81 112 PRO A O 1
ATOM 910 N N . ALA A 1 113 ? -12.410 8.412 15.135 1.00 59.25 113 ALA A N 1
ATOM 911 C CA . ALA A 1 113 ? -13.326 8.093 16.231 1.00 59.25 113 ALA A CA 1
ATOM 912 C C . ALA A 1 113 ? -14.788 8.409 15.885 1.00 59.25 113 ALA A C 1
ATOM 914 O O . ALA A 1 113 ? -15.018 9.389 15.134 1.00 59.25 113 ALA A O 1
#